Protein AF-F1Z811-F1 (afdb_monomer_lite)

Radius of gyration: 31.09 Å; chains: 1; bounding box: 56×54×74 Å

Organism: NCBI:txid983920

Structure (mmCIF, N/CA/C/O backbone):
data_AF-F1Z811-F1
#
_entry.id   AF-F1Z811-F1
#
loop_
_atom_site.group_PDB
_atom_site.id
_atom_site.type_symbol
_atom_site.label_atom_id
_atom_site.label_alt_id
_atom_site.label_comp_id
_atom_site.label_asym_id
_atom_site.label_entity_id
_atom_site.label_seq_id
_atom_site.pdbx_PDB_ins_code
_atom_site.Cartn_x
_atom_site.Cartn_y
_atom_site.Cartn_z
_atom_site.occupancy
_atom_site.B_iso_or_equiv
_atom_site.auth_seq_id
_atom_site.auth_comp_id
_atom_site.auth_asym_id
_atom_site.auth_atom_id
_atom_site.pdbx_PDB_model_num
ATOM 1 N N . MET A 1 1 ? -3.738 46.717 -2.482 1.00 47.19 1 MET A N 1
ATOM 2 C CA . MET A 1 1 ? -4.449 45.607 -3.168 1.00 47.19 1 MET A CA 1
ATOM 3 C C . MET A 1 1 ? -3.872 45.207 -4.532 1.00 47.19 1 MET A C 1
ATOM 5 O O . MET A 1 1 ? -4.021 44.050 -4.889 1.00 47.19 1 MET A O 1
ATOM 9 N N . ARG A 1 2 ? -3.193 46.092 -5.284 1.00 50.72 2 ARG A N 1
ATOM 10 C CA . ARG A 1 2 ? -2.574 45.753 -6.590 1.00 50.72 2 ARG A CA 1
ATOM 11 C C . ARG A 1 2 ? -1.220 45.023 -6.512 1.00 50.72 2 ARG A C 1
ATOM 13 O O . ARG A 1 2 ? -0.841 44.337 -7.446 1.00 50.72 2 ARG A O 1
ATOM 20 N N . ILE A 1 3 ? -0.497 45.159 -5.397 1.00 54.91 3 ILE A N 1
ATOM 21 C CA . ILE A 1 3 ? 0.836 44.548 -5.221 1.00 54.91 3 ILE A CA 1
ATOM 22 C C . ILE A 1 3 ? 0.719 43.063 -4.835 1.00 54.91 3 ILE A C 1
ATOM 24 O O . ILE A 1 3 ? 1.473 42.230 -5.325 1.00 54.91 3 ILE A O 1
ATOM 28 N N . ALA A 1 4 ? -0.290 42.709 -4.032 1.00 50.88 4 ALA A N 1
ATOM 29 C CA . ALA A 1 4 ? -0.555 41.324 -3.632 1.00 50.88 4 ALA A CA 1
ATOM 30 C C . ALA A 1 4 ? -0.991 40.432 -4.813 1.00 50.88 4 ALA A C 1
ATOM 32 O O . ALA A 1 4 ? -0.677 39.249 -4.842 1.00 50.88 4 ALA A O 1
ATOM 33 N N . THR A 1 5 ? -1.661 41.008 -5.817 1.00 53.38 5 THR A N 1
ATOM 34 C CA . THR A 1 5 ? -2.086 40.299 -7.035 1.00 53.38 5 THR A CA 1
ATOM 35 C C . THR A 1 5 ? -0.915 39.966 -7.964 1.00 53.38 5 THR A C 1
ATOM 37 O O . THR A 1 5 ? -0.944 38.932 -8.624 1.00 53.38 5 THR A O 1
ATOM 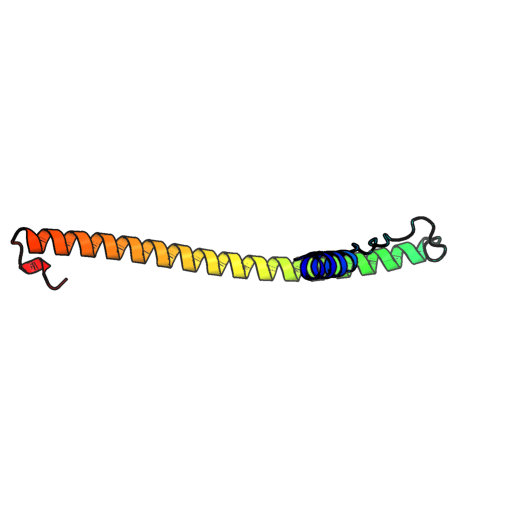40 N N . LEU A 1 6 ? 0.141 40.787 -7.978 1.00 53.56 6 LEU A N 1
ATOM 41 C CA . LEU A 1 6 ? 1.339 40.538 -8.789 1.00 53.56 6 LEU A CA 1
ATOM 42 C C . LEU A 1 6 ? 2.249 39.460 -8.178 1.00 53.56 6 LEU A C 1
ATOM 44 O O . LEU A 1 6 ? 2.859 38.691 -8.917 1.00 53.56 6 LEU A O 1
ATOM 48 N N . LEU A 1 7 ? 2.295 39.345 -6.845 1.00 53.19 7 LEU A N 1
ATOM 49 C CA . LEU A 1 7 ? 3.083 38.306 -6.170 1.00 53.19 7 LEU A CA 1
ATOM 50 C C . LEU A 1 7 ? 2.510 36.891 -6.364 1.00 53.19 7 LEU A C 1
ATOM 52 O O . LEU A 1 7 ? 3.278 35.949 -6.535 1.00 53.19 7 LEU A O 1
ATOM 56 N N . CYS A 1 8 ? 1.182 36.725 -6.405 1.00 52.91 8 CYS A N 1
ATOM 57 C CA . CYS A 1 8 ? 0.571 35.416 -6.671 1.00 52.91 8 CYS A CA 1
ATOM 58 C C . CYS A 1 8 ? 0.800 34.926 -8.112 1.00 52.91 8 CYS A C 1
ATOM 60 O O . CYS A 1 8 ? 0.926 33.723 -8.332 1.00 52.91 8 CYS A O 1
ATOM 62 N N . ALA A 1 9 ? 0.893 35.834 -9.088 1.00 54.34 9 ALA A N 1
ATOM 63 C CA . ALA A 1 9 ? 1.130 35.465 -10.484 1.00 54.34 9 ALA A CA 1
ATOM 64 C C . ALA A 1 9 ? 2.557 34.933 -10.724 1.00 54.34 9 ALA A C 1
ATOM 66 O O . ALA A 1 9 ? 2.739 34.019 -11.524 1.00 54.34 9 ALA A O 1
ATOM 67 N N . ALA A 1 10 ? 3.556 35.446 -9.996 1.00 54.78 10 ALA A N 1
ATOM 68 C CA . ALA A 1 10 ? 4.957 35.041 -10.149 1.00 54.78 10 ALA A CA 1
ATOM 69 C C . ALA A 1 10 ? 5.268 33.637 -9.591 1.00 54.78 10 ALA A C 1
ATOM 71 O O . ALA A 1 10 ? 6.213 32.991 -10.034 1.00 54.78 10 ALA A O 1
ATOM 72 N N . ILE A 1 11 ? 4.474 33.139 -8.638 1.00 56.22 11 ILE A N 1
ATOM 73 C CA . ILE A 1 11 ? 4.678 31.801 -8.055 1.00 56.22 11 ILE A CA 1
ATOM 74 C C . ILE A 1 11 ? 4.140 30.704 -8.992 1.00 56.22 11 ILE A C 1
ATOM 7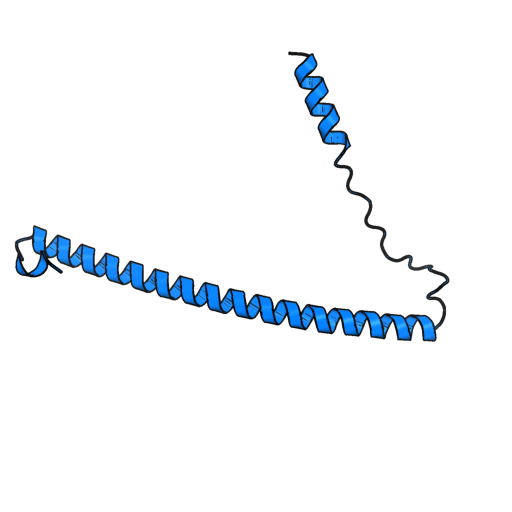6 O O . ILE A 1 11 ? 4.686 29.603 -9.029 1.00 56.22 11 ILE A O 1
ATOM 80 N N . MET A 1 12 ? 3.125 30.999 -9.814 1.00 55.09 12 MET A N 1
ATOM 81 C CA . MET A 1 12 ? 2.539 30.003 -10.723 1.00 55.09 12 MET A CA 1
ATOM 82 C C . MET A 1 12 ? 3.397 29.690 -11.959 1.00 55.09 12 MET A C 1
ATOM 84 O O . MET A 1 12 ? 3.233 28.629 -12.553 1.00 55.09 12 MET A O 1
ATOM 88 N N . THR A 1 13 ? 4.349 30.547 -12.341 1.00 55.12 13 THR A N 1
ATOM 89 C CA . THR A 1 13 ? 5.193 30.319 -13.531 1.00 55.12 13 THR A CA 1
ATOM 90 C C . THR A 1 13 ? 6.340 29.330 -13.313 1.00 55.12 13 THR A C 1
ATOM 92 O O . THR A 1 13 ? 6.972 28.923 -14.281 1.00 55.12 13 THR A O 1
ATOM 95 N N . ALA A 1 14 ? 6.619 28.917 -12.072 1.00 57.03 14 ALA A N 1
ATOM 96 C CA . ALA A 1 14 ? 7.666 27.934 -11.771 1.00 57.03 14 ALA A CA 1
ATOM 97 C C . ALA A 1 14 ? 7.176 26.473 -11.827 1.00 57.03 14 ALA A C 1
ATOM 99 O O . ALA A 1 14 ? 7.986 25.553 -11.766 1.00 57.03 14 ALA A O 1
ATOM 100 N N . ALA A 1 15 ? 5.866 26.247 -11.968 1.00 60.47 15 ALA A N 1
ATOM 101 C CA . ALA A 1 15 ? 5.262 24.918 -12.049 1.00 60.47 15 ALA A CA 1
ATOM 102 C C . ALA A 1 15 ? 5.032 24.479 -13.506 1.00 60.47 15 ALA A C 1
ATOM 104 O O . ALA A 1 15 ? 3.979 23.934 -13.836 1.00 60.47 15 ALA A O 1
ATOM 105 N N . VAL A 1 16 ? 5.990 24.743 -14.403 1.00 63.41 16 VAL A N 1
ATOM 106 C CA . VAL A 1 16 ? 5.927 24.169 -15.752 1.00 63.41 16 VAL A CA 1
ATOM 107 C C . VAL A 1 16 ? 6.274 22.684 -15.620 1.00 63.41 16 VAL A C 1
ATOM 109 O O . VAL A 1 16 ? 7.378 22.378 -15.163 1.00 63.41 16 VAL A O 1
ATOM 112 N N . PRO A 1 17 ? 5.375 21.749 -15.977 1.00 62.34 17 PRO A N 1
ATOM 113 C CA . PRO A 1 17 ? 5.743 20.346 -16.049 1.00 62.34 17 PRO A CA 1
ATOM 114 C C . PRO A 1 17 ? 6.887 20.225 -17.055 1.00 62.34 17 PRO A C 1
ATOM 116 O O . PRO A 1 17 ? 6.735 20.564 -18.230 1.00 62.34 17 PRO A O 1
ATOM 119 N N . THR A 1 18 ? 8.057 19.789 -16.590 1.00 63.91 18 THR A N 1
ATOM 120 C CA . THR A 1 18 ? 9.127 19.390 -17.495 1.00 63.91 18 THR A CA 1
ATOM 121 C C . THR A 1 18 ? 8.574 18.275 -18.371 1.00 63.91 18 THR A C 1
ATOM 123 O O . THR A 1 18 ? 7.969 17.319 -17.881 1.00 63.91 18 THR A O 1
ATOM 126 N N . ILE A 1 19 ? 8.712 18.425 -19.686 1.00 63.03 19 ILE A N 1
ATOM 127 C CA . ILE A 1 19 ? 8.333 17.376 -20.628 1.00 63.03 19 ILE A CA 1
ATOM 128 C C . ILE A 1 19 ? 9.181 16.159 -20.256 1.00 63.03 19 ILE A C 1
ATOM 130 O O . ILE A 1 19 ? 10.407 16.208 -20.355 1.00 63.03 19 ILE A O 1
ATOM 134 N N . ALA A 1 20 ? 8.540 15.094 -19.776 1.00 64.38 20 ALA A N 1
ATOM 135 C CA . ALA A 1 20 ? 9.202 13.815 -19.596 1.00 64.38 20 ALA A CA 1
ATOM 136 C C . ALA A 1 20 ? 9.683 13.370 -20.980 1.00 64.38 20 ALA A C 1
ATOM 138 O O . ALA A 1 20 ? 8.872 13.055 -21.852 1.00 64.38 20 ALA A O 1
ATOM 139 N N . MET A 1 21 ? 10.992 13.437 -21.216 1.00 63.16 21 MET A N 1
ATOM 140 C CA . MET A 1 21 ? 11.573 12.936 -22.453 1.00 63.16 21 MET A CA 1
ATOM 141 C C . MET A 1 21 ? 11.414 11.418 -22.447 1.00 63.16 21 MET A C 1
ATOM 143 O O . MET A 1 21 ? 12.003 10.737 -21.612 1.00 63.16 21 MET A O 1
ATOM 147 N N . ALA A 1 22 ? 10.560 10.908 -23.332 1.00 70.69 22 ALA A N 1
ATOM 148 C CA . ALA A 1 22 ? 10.495 9.483 -23.616 1.00 70.69 22 ALA A CA 1
ATOM 149 C C . ALA A 1 22 ? 11.771 9.045 -24.351 1.00 70.69 22 ALA A C 1
ATOM 151 O O . ALA A 1 22 ? 12.413 9.867 -25.012 1.00 70.69 22 ALA A O 1
ATOM 152 N N . ASP A 1 23 ? 12.112 7.758 -24.253 1.00 73.50 23 ASP A N 1
ATOM 153 C CA . ASP A 1 23 ? 13.225 7.181 -25.006 1.00 73.50 23 ASP A CA 1
ATOM 154 C C . ASP A 1 23 ? 13.031 7.432 -26.507 1.00 73.50 23 ASP A C 1
ATOM 156 O O . ASP A 1 23 ? 11.952 7.192 -27.058 1.00 73.50 23 ASP A O 1
ATOM 160 N N . ASP A 1 24 ? 14.07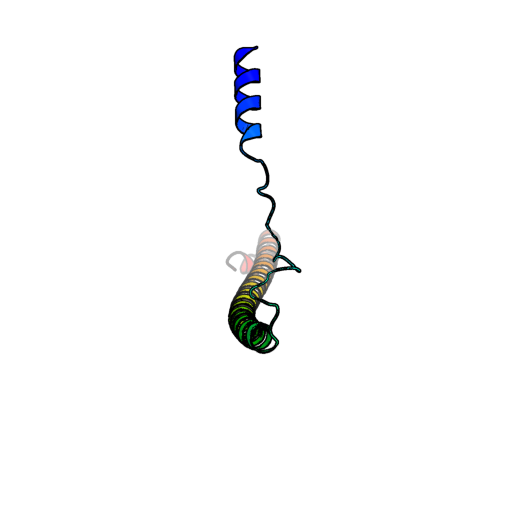5 7.940 -27.164 1.00 81.00 24 ASP A N 1
ATOM 161 C CA . ASP A 1 24 ? 14.035 8.267 -28.586 1.00 81.00 24 ASP A CA 1
ATOM 162 C C . ASP A 1 24 ? 13.883 6.975 -29.413 1.00 81.00 24 ASP A C 1
ATOM 164 O O . ASP A 1 24 ? 14.798 6.143 -29.434 1.00 81.00 24 ASP A O 1
ATOM 168 N N . PRO A 1 25 ? 12.771 6.784 -30.151 1.00 79.38 25 PRO A N 1
ATOM 169 C CA . PRO A 1 25 ? 12.596 5.616 -31.010 1.00 79.38 25 PRO A CA 1
ATOM 170 C C . PRO A 1 25 ? 13.618 5.558 -32.159 1.00 79.38 25 PRO A C 1
ATOM 172 O O . PRO A 1 25 ? 13.682 4.558 -32.880 1.00 79.38 25 PRO A O 1
ATOM 175 N N . HIS A 1 26 ? 14.388 6.624 -32.386 1.00 83.38 26 HIS A N 1
ATOM 176 C CA . HIS A 1 26 ? 15.430 6.729 -33.404 1.00 83.38 26 HIS A CA 1
ATOM 177 C C . HIS A 1 26 ? 16.848 6.785 -32.820 1.00 83.38 26 HIS A C 1
ATOM 179 O O . HIS A 1 26 ? 17.791 7.063 -33.568 1.00 83.38 26 HIS A O 1
ATOM 185 N N . ASP A 1 27 ? 17.025 6.426 -31.540 1.00 85.75 27 ASP A N 1
ATOM 186 C CA . ASP A 1 27 ? 18.332 6.409 -30.883 1.00 85.75 27 ASP A CA 1
ATOM 187 C C . ASP A 1 27 ? 19.350 5.554 -31.678 1.00 85.75 27 ASP A C 1
ATOM 189 O O . ASP A 1 27 ? 19.195 4.326 -31.815 1.00 85.75 27 ASP A O 1
ATOM 193 N N . PRO A 1 28 ? 20.432 6.167 -32.205 1.00 88.81 28 PRO A N 1
ATOM 194 C CA . PRO A 1 28 ? 21.437 5.448 -32.972 1.00 88.81 28 PRO A CA 1
ATOM 195 C C . PRO A 1 28 ? 22.163 4.368 -32.157 1.00 88.81 28 PRO A C 1
ATOM 197 O O . PRO A 1 28 ? 22.652 3.396 -32.743 1.00 88.81 28 PRO A O 1
ATOM 200 N N . THR A 1 29 ? 22.201 4.483 -30.827 1.00 88.75 29 THR A N 1
ATOM 201 C CA . THR A 1 29 ? 22.832 3.505 -29.931 1.00 88.75 29 THR A CA 1
ATOM 202 C C . THR A 1 29 ? 22.053 2.181 -29.868 1.00 88.75 29 THR A C 1
ATOM 204 O O . THR A 1 29 ? 22.652 1.119 -29.664 1.00 88.75 29 THR A O 1
ATOM 207 N N . MET A 1 30 ? 20.748 2.202 -30.170 1.00 90.06 30 MET A N 1
ATOM 208 C CA . MET A 1 30 ? 19.843 1.044 -30.113 1.00 90.06 30 MET A CA 1
ATOM 209 C C . MET A 1 30 ? 19.625 0.344 -31.466 1.00 90.06 30 MET A C 1
ATOM 211 O O . MET A 1 30 ? 18.819 -0.586 -31.578 1.00 90.06 30 MET A O 1
ATOM 215 N N . ARG A 1 31 ? 20.372 0.712 -32.518 1.00 87.44 31 ARG A N 1
ATOM 216 C CA . ARG A 1 31 ? 20.187 0.155 -33.878 1.00 87.44 31 ARG A CA 1
ATOM 217 C C . ARG A 1 31 ? 20.617 -1.308 -34.020 1.00 87.44 31 ARG A C 1
ATOM 219 O O . ARG A 1 31 ? 20.071 -2.020 -34.865 1.00 87.44 31 ARG A O 1
ATOM 226 N N . SER A 1 32 ? 21.526 -1.800 -33.174 1.00 92.75 32 SER A N 1
ATOM 227 C CA . SER A 1 32 ? 22.003 -3.191 -33.234 1.00 92.75 32 SER A CA 1
ATOM 228 C C . SER A 1 32 ? 21.155 -4.159 -32.399 1.00 92.75 32 SER A C 1
ATOM 230 O O . SER A 1 32 ? 20.692 -3.827 -31.308 1.00 92.75 32 SER A O 1
ATOM 232 N N . ALA A 1 33 ? 21.015 -5.404 -32.866 1.00 94.44 33 ALA A N 1
ATOM 233 C CA . ALA A 1 33 ? 20.328 -6.458 -32.110 1.00 94.44 33 ALA A CA 1
ATOM 234 C C . ALA A 1 33 ? 20.997 -6.733 -30.750 1.00 94.44 33 ALA A C 1
ATOM 236 O O . ALA A 1 33 ? 20.318 -6.948 -29.750 1.00 94.44 33 ALA A O 1
ATOM 237 N N . ARG A 1 34 ? 22.334 -6.658 -30.688 1.00 95.75 34 ARG A N 1
ATOM 238 C CA . ARG A 1 34 ? 23.103 -6.828 -29.446 1.00 95.75 34 ARG A CA 1
ATOM 239 C C . ARG A 1 34 ? 22.824 -5.717 -28.429 1.00 95.75 34 ARG A C 1
ATOM 241 O O . ARG A 1 34 ? 22.767 -6.010 -27.238 1.00 95.75 34 ARG A O 1
ATOM 248 N N . ALA A 1 35 ? 22.683 -4.464 -28.870 1.00 93.56 35 ALA A N 1
ATOM 249 C CA . ALA A 1 35 ? 22.328 -3.356 -27.981 1.00 93.56 35 ALA A CA 1
ATOM 250 C C . ALA A 1 35 ? 20.951 -3.593 -27.351 1.00 93.56 35 ALA A C 1
ATOM 252 O O . ALA A 1 35 ? 20.858 -3.649 -26.127 1.00 93.56 35 ALA A O 1
ATOM 253 N N . ARG A 1 36 ? 19.941 -3.894 -28.178 1.00 92.62 36 ARG A N 1
ATOM 254 C CA . ARG A 1 36 ? 18.577 -4.191 -27.713 1.00 92.62 36 ARG A CA 1
ATOM 255 C C . ARG A 1 36 ? 18.503 -5.406 -26.787 1.00 92.62 36 ARG A C 1
ATOM 257 O O . ARG A 1 36 ? 17.778 -5.376 -25.805 1.00 92.62 36 ARG A O 1
ATOM 264 N N . ALA A 1 37 ? 19.273 -6.463 -27.050 1.00 96.19 37 ALA A N 1
ATOM 265 C CA . ALA A 1 37 ? 19.301 -7.640 -26.179 1.00 96.19 37 ALA A CA 1
ATOM 266 C C . ALA A 1 37 ? 19.889 -7.335 -24.788 1.00 96.19 37 ALA A C 1
ATOM 268 O O . ALA A 1 37 ? 19.378 -7.823 -23.781 1.00 96.19 37 ALA A O 1
ATOM 269 N N . ARG A 1 38 ? 20.950 -6.516 -24.716 1.00 95.31 38 ARG A N 1
ATOM 270 C CA . ARG A 1 38 ? 21.526 -6.086 -23.430 1.00 95.31 38 ARG A CA 1
ATOM 271 C C . ARG A 1 38 ? 20.561 -5.202 -22.651 1.00 95.31 38 ARG A C 1
ATOM 273 O O . ARG A 1 38 ? 20.414 -5.400 -21.449 1.00 95.31 38 ARG A O 1
ATOM 280 N N . ASP A 1 39 ? 19.922 -4.264 -23.337 1.00 94.50 39 ASP A N 1
ATOM 281 C CA . ASP A 1 39 ? 18.926 -3.374 -22.750 1.00 94.50 39 ASP A CA 1
ATOM 282 C C . ASP A 1 39 ? 17.716 -4.153 -22.213 1.00 94.50 39 ASP A C 1
ATOM 284 O O . ASP A 1 39 ? 17.372 -4.036 -21.039 1.00 94.50 39 ASP A O 1
ATOM 288 N N . HIS A 1 40 ? 17.179 -5.084 -23.008 1.00 95.06 40 HIS A N 1
ATOM 289 C CA . HIS A 1 40 ? 16.106 -5.981 -22.582 1.00 95.06 40 HIS A CA 1
ATOM 290 C C . HIS A 1 40 ? 16.454 -6.737 -21.292 1.00 95.06 40 HIS A C 1
ATOM 292 O O . HIS A 1 40 ? 15.630 -6.829 -20.385 1.00 95.06 40 HIS A O 1
ATOM 298 N N . GLU A 1 41 ? 17.678 -7.255 -21.172 1.00 97.81 41 GLU A N 1
ATOM 299 C CA . GLU A 1 41 ? 18.116 -7.952 -19.959 1.00 97.81 41 GLU A CA 1
ATOM 300 C C . GLU A 1 41 ? 18.297 -7.001 -18.762 1.00 97.81 41 GLU A C 1
ATOM 302 O O . GLU A 1 41 ? 18.064 -7.379 -17.612 1.00 97.81 41 GLU A O 1
ATOM 307 N N . ILE A 1 42 ? 18.698 -5.747 -18.987 1.00 96.56 42 ILE A N 1
ATOM 308 C CA . ILE A 1 42 ? 18.724 -4.720 -17.935 1.00 96.56 42 ILE A CA 1
ATOM 309 C C . ILE A 1 42 ? 17.298 -4.434 -17.457 1.00 96.56 42 ILE A C 1
ATOM 311 O O . ILE A 1 42 ? 17.020 -4.580 -16.265 1.00 96.56 42 ILE A O 1
ATOM 315 N N . ILE A 1 43 ? 16.387 -4.118 -18.377 1.00 96.44 43 ILE A N 1
ATOM 316 C CA . ILE A 1 43 ? 14.980 -3.826 -18.086 1.00 96.44 43 ILE A CA 1
ATOM 317 C C . ILE A 1 43 ? 14.315 -5.007 -17.380 1.00 96.44 43 ILE A C 1
ATOM 319 O O . ILE A 1 43 ? 13.636 -4.825 -16.370 1.00 96.44 43 ILE A O 1
ATOM 323 N N . ARG A 1 44 ? 14.546 -6.239 -17.845 1.00 98.12 44 ARG A N 1
ATOM 324 C CA . ARG A 1 44 ? 14.020 -7.449 -17.205 1.00 98.12 44 ARG A CA 1
ATOM 325 C C . ARG A 1 44 ? 14.467 -7.551 -15.750 1.00 98.12 44 ARG A C 1
ATOM 327 O O . ARG A 1 44 ? 13.635 -7.788 -14.877 1.00 98.12 44 ARG A O 1
ATOM 334 N N . ARG A 1 45 ? 15.758 -7.351 -15.469 1.00 98.38 45 ARG A N 1
ATOM 335 C CA . ARG A 1 45 ? 16.292 -7.402 -14.097 1.00 98.38 45 ARG A CA 1
ATOM 336 C C . ARG A 1 45 ? 15.715 -6.302 -13.213 1.00 98.38 45 ARG A C 1
ATOM 338 O O . ARG A 1 45 ? 15.391 -6.576 -12.058 1.00 98.38 45 ARG A O 1
ATOM 345 N N . LEU A 1 46 ? 15.560 -5.091 -13.747 1.00 98.12 46 LEU A N 1
ATOM 346 C CA . LEU A 1 46 ? 14.931 -3.978 -13.033 1.00 98.12 46 LEU A CA 1
ATOM 347 C C . LEU A 1 46 ? 13.470 -4.295 -12.696 1.00 98.12 46 LEU A C 1
ATOM 349 O O . LEU A 1 46 ? 13.085 -4.206 -11.533 1.00 98.12 46 LEU A O 1
ATOM 353 N N . ASN A 1 47 ? 12.695 -4.771 -13.671 1.00 98.06 47 ASN A N 1
ATOM 354 C CA . ASN A 1 47 ? 11.298 -5.151 -13.471 1.00 98.06 47 ASN A CA 1
ATOM 355 C C . ASN A 1 47 ? 11.139 -6.290 -12.460 1.00 98.06 47 ASN A C 1
ATOM 357 O O . ASN A 1 47 ? 10.252 -6.240 -11.615 1.00 98.06 47 ASN A O 1
ATOM 361 N N . LEU A 1 48 ? 12.004 -7.308 -12.503 1.00 98.62 48 LEU A N 1
ATOM 362 C CA . LEU A 1 48 ? 11.967 -8.404 -11.531 1.00 98.62 48 LEU A CA 1
ATOM 363 C C . LEU A 1 48 ? 12.262 -7.915 -10.108 1.00 98.62 48 LEU A C 1
ATOM 365 O O . LEU A 1 48 ? 11.583 -8.338 -9.170 1.00 98.62 48 LEU A O 1
ATOM 369 N N . ARG A 1 49 ? 13.241 -7.016 -9.950 1.00 98.44 49 ARG A N 1
ATOM 370 C CA . ARG A 1 49 ? 13.578 -6.405 -8.658 1.00 98.44 49 ARG A CA 1
ATOM 371 C C . ARG A 1 49 ? 12.421 -5.568 -8.125 1.00 98.44 49 ARG A C 1
ATOM 373 O O . ARG A 1 49 ? 12.015 -5.772 -6.984 1.00 98.44 49 ARG A O 1
ATOM 380 N N . GLU A 1 50 ? 11.877 -4.675 -8.945 1.00 98.50 50 GLU A N 1
ATOM 381 C CA . GLU A 1 50 ? 10.785 -3.800 -8.517 1.00 98.50 50 GLU A CA 1
ATOM 382 C C . GLU A 1 50 ? 9.518 -4.603 -8.219 1.00 98.50 50 GLU A C 1
ATOM 384 O O . GLU A 1 50 ? 8.863 -4.392 -7.206 1.00 98.50 50 GLU A O 1
ATOM 389 N N . SER A 1 51 ? 9.222 -5.616 -9.034 1.00 98.62 51 SER A N 1
ATOM 390 C CA . SER A 1 51 ? 8.110 -6.531 -8.786 1.00 98.62 51 SER A CA 1
ATOM 391 C C . SER A 1 51 ? 8.253 -7.266 -7.448 1.00 98.62 51 SER A C 1
ATOM 393 O O . SER A 1 51 ? 7.263 -7.451 -6.743 1.00 98.62 51 SER A O 1
ATOM 395 N N . ALA A 1 52 ? 9.468 -7.673 -7.065 1.00 98.50 52 ALA A N 1
ATOM 396 C CA . ALA A 1 52 ? 9.711 -8.277 -5.756 1.00 98.50 52 ALA A CA 1
ATOM 397 C C . ALA A 1 52 ? 9.490 -7.277 -4.611 1.00 98.50 52 ALA A C 1
ATOM 399 O O . ALA A 1 52 ? 8.801 -7.608 -3.648 1.00 98.50 52 ALA A O 1
ATOM 400 N N . HIS A 1 53 ? 10.008 -6.057 -4.753 1.00 98.19 53 HIS A N 1
ATOM 401 C CA . HIS A 1 53 ? 9.827 -4.982 -3.780 1.00 98.19 53 HIS A CA 1
ATOM 402 C C . HIS A 1 53 ? 8.346 -4.616 -3.581 1.00 98.19 53 HIS A C 1
ATOM 404 O O . HIS A 1 53 ? 7.867 -4.555 -2.448 1.00 98.19 53 HIS A O 1
ATOM 410 N N . VAL A 1 54 ? 7.593 -4.442 -4.672 1.00 98.38 54 VAL A N 1
ATOM 411 C CA . VAL A 1 54 ? 6.154 -4.145 -4.631 1.00 98.38 54 VAL A CA 1
ATOM 412 C C . VAL A 1 54 ? 5.377 -5.280 -3.969 1.00 98.38 54 VAL A C 1
ATOM 414 O O . VAL A 1 54 ? 4.571 -5.010 -3.084 1.00 98.38 54 VAL A O 1
ATOM 417 N N . ARG A 1 55 ? 5.660 -6.547 -4.308 1.00 98.62 55 ARG A N 1
ATOM 418 C CA . ARG A 1 55 ? 5.013 -7.697 -3.647 1.00 98.62 55 ARG A CA 1
ATOM 419 C C . ARG A 1 55 ? 5.242 -7.703 -2.139 1.00 98.62 55 ARG A C 1
ATOM 421 O O . ARG A 1 55 ? 4.306 -7.941 -1.382 1.00 98.62 55 ARG A O 1
ATOM 428 N N . GLU A 1 56 ? 6.471 -7.450 -1.700 1.00 98.44 56 GLU A N 1
ATOM 429 C CA . GLU A 1 56 ? 6.801 -7.393 -0.274 1.00 98.44 56 GLU A CA 1
ATOM 430 C C . GLU A 1 56 ? 6.061 -6.244 0.424 1.00 98.44 56 GLU A C 1
ATOM 432 O O . GLU A 1 56 ? 5.453 -6.430 1.479 1.00 98.44 56 GLU A O 1
ATOM 437 N N . ARG A 1 57 ? 6.073 -5.053 -0.183 1.00 98.19 57 ARG A N 1
ATOM 438 C CA . ARG A 1 57 ? 5.363 -3.878 0.327 1.00 98.19 57 ARG A CA 1
ATOM 439 C C . ARG A 1 57 ? 3.865 -4.141 0.457 1.00 98.19 57 ARG A C 1
ATOM 441 O O . ARG A 1 57 ? 3.290 -3.847 1.503 1.00 98.19 57 ARG A O 1
ATOM 448 N N . ASP A 1 58 ? 3.251 -4.700 -0.577 1.00 98.56 58 ASP A N 1
ATOM 449 C CA . ASP A 1 58 ? 1.813 -4.946 -0.612 1.00 98.56 58 ASP A CA 1
ATOM 450 C C . ASP A 1 58 ? 1.413 -6.022 0.409 1.00 98.56 58 ASP A C 1
ATOM 452 O O . ASP A 1 58 ? 0.405 -5.863 1.095 1.00 98.56 58 ASP A O 1
ATOM 456 N N . ALA A 1 59 ? 2.245 -7.052 0.616 1.00 98.44 59 ALA A N 1
ATOM 457 C CA . ALA A 1 59 ? 2.039 -8.035 1.681 1.00 98.44 59 ALA A CA 1
ATOM 458 C C . ALA A 1 59 ? 2.069 -7.396 3.082 1.00 98.44 59 ALA A C 1
ATOM 460 O O . ALA A 1 59 ? 1.233 -7.717 3.929 1.00 98.44 59 ALA A O 1
ATOM 461 N N . ARG A 1 60 ? 2.989 -6.450 3.330 1.00 98.19 60 ARG A N 1
ATOM 462 C CA . ARG A 1 60 ? 3.027 -5.699 4.599 1.00 98.19 60 ARG A CA 1
ATOM 463 C C . ARG A 1 60 ? 1.776 -4.847 4.798 1.00 98.19 60 ARG A C 1
ATOM 465 O O . ARG A 1 60 ? 1.225 -4.835 5.898 1.00 98.19 60 ARG A O 1
ATOM 472 N N . TYR A 1 61 ? 1.314 -4.155 3.757 1.00 97.94 61 TYR A N 1
ATOM 473 C CA . TYR A 1 61 ? 0.094 -3.351 3.845 1.00 97.94 61 TYR A CA 1
ATOM 474 C C . TYR A 1 61 ? -1.155 -4.202 4.049 1.00 97.94 61 TYR A C 1
ATOM 476 O O . TYR A 1 61 ? -1.999 -3.829 4.861 1.00 97.94 61 TYR A O 1
ATOM 484 N N . ALA A 1 62 ? -1.252 -5.357 3.387 1.00 98.25 62 ALA A N 1
ATOM 485 C CA . ALA A 1 62 ? -2.334 -6.307 3.621 1.00 98.25 62 ALA A CA 1
ATOM 486 C C . ALA A 1 62 ? -2.360 -6.762 5.090 1.00 98.25 62 ALA A C 1
ATOM 488 O O . ALA A 1 62 ? -3.380 -6.624 5.758 1.00 98.25 62 ALA A O 1
ATOM 489 N N . ALA A 1 63 ? -1.214 -7.180 5.639 1.00 97.88 63 ALA A N 1
ATOM 490 C CA . ALA A 1 63 ? -1.123 -7.618 7.032 1.00 97.88 63 ALA A CA 1
ATOM 491 C C . ALA A 1 63 ? -1.484 -6.506 8.039 1.00 97.88 63 ALA A C 1
ATOM 493 O O . ALA A 1 63 ? -2.158 -6.762 9.041 1.00 97.88 63 ALA A O 1
ATOM 494 N N . GLN A 1 64 ? -1.055 -5.266 7.778 1.00 97.56 64 GLN A N 1
ATOM 495 C CA . GLN A 1 64 ? -1.402 -4.104 8.603 1.00 97.56 64 GLN A CA 1
ATOM 496 C C . GLN A 1 64 ? -2.899 -3.785 8.535 1.00 97.56 64 GLN A C 1
ATOM 498 O O . GLN A 1 64 ? -3.509 -3.509 9.569 1.00 97.56 64 GLN A O 1
ATOM 503 N N . ASN A 1 65 ? -3.488 -3.834 7.339 1.00 97.94 65 ASN A N 1
ATOM 504 C CA . ASN A 1 65 ? -4.917 -3.621 7.144 1.00 97.94 65 ASN A CA 1
ATOM 505 C C . ASN A 1 65 ? -5.725 -4.683 7.898 1.00 97.94 65 ASN A C 1
ATOM 507 O O . ASN A 1 65 ? -6.574 -4.336 8.714 1.00 97.94 65 ASN A O 1
ATOM 511 N N . ASP A 1 66 ? -5.375 -5.960 7.745 1.00 98.12 66 ASP A N 1
ATOM 512 C CA . ASP A 1 66 ? -6.040 -7.055 8.449 1.00 98.12 66 ASP A CA 1
ATOM 513 C C . ASP A 1 66 ? -5.965 -6.893 9.976 1.00 98.12 66 ASP A C 1
ATOM 515 O O . ASP A 1 66 ? -6.939 -7.140 10.690 1.00 98.12 66 ASP A O 1
ATOM 519 N N . ALA A 1 67 ? -4.814 -6.460 10.502 1.00 97.88 67 ALA A N 1
ATOM 520 C CA . ALA A 1 67 ? -4.655 -6.176 11.926 1.00 97.88 67 ALA A CA 1
ATOM 521 C C . ALA A 1 67 ? -5.540 -5.007 12.387 1.00 97.88 67 ALA A C 1
ATOM 523 O O . ALA A 1 67 ? -6.171 -5.093 13.443 1.00 97.88 67 ALA A O 1
ATOM 524 N N . TYR A 1 68 ? -5.623 -3.941 11.588 1.00 97.69 68 TYR A N 1
ATOM 525 C CA . TYR A 1 68 ? -6.505 -2.809 11.854 1.00 97.69 68 TYR A CA 1
ATOM 526 C C . TYR A 1 68 ? -7.979 -3.228 11.845 1.00 97.69 68 TYR A C 1
ATOM 528 O O . TYR A 1 68 ? -8.695 -2.922 12.796 1.00 97.69 68 TYR A O 1
ATOM 536 N N . VAL A 1 69 ? -8.422 -3.979 10.833 1.00 98.50 69 VAL A N 1
ATOM 537 C CA . VAL A 1 69 ? -9.803 -4.471 10.724 1.00 98.50 69 VAL A CA 1
ATOM 538 C C . VAL A 1 69 ? -10.174 -5.329 11.933 1.00 98.50 69 VAL A C 1
ATOM 540 O O . VAL A 1 69 ? -11.214 -5.089 12.544 1.00 98.50 69 VAL A O 1
ATOM 543 N N . ARG A 1 70 ? -9.310 -6.267 12.345 1.00 98.25 70 ARG A N 1
ATOM 544 C CA . ARG A 1 70 ? -9.553 -7.081 13.550 1.00 98.25 70 ARG A CA 1
ATOM 545 C C . ARG A 1 70 ? -9.653 -6.232 14.817 1.00 98.25 70 ARG A C 1
ATOM 547 O O . ARG A 1 70 ? -10.571 -6.420 15.607 1.00 98.25 70 ARG A O 1
ATOM 554 N N . SER A 1 71 ? -8.736 -5.281 14.999 1.00 98.31 71 SER A N 1
ATOM 555 C CA . SER A 1 71 ? -8.754 -4.364 16.147 1.00 98.31 71 SER A CA 1
ATOM 556 C C . SER A 1 71 ? -10.040 -3.531 16.190 1.00 98.31 71 SER A C 1
ATOM 558 O O . SER A 1 71 ? -10.676 -3.402 17.235 1.00 98.31 71 SER A O 1
ATOM 560 N N . ARG A 1 72 ? -10.482 -3.030 15.031 1.00 98.44 72 ARG A N 1
ATOM 561 C CA . ARG A 1 72 ? -11.740 -2.290 14.885 1.00 98.44 72 ARG A CA 1
ATOM 562 C C . ARG A 1 72 ? -12.960 -3.131 15.240 1.00 98.44 72 ARG A C 1
ATOM 564 O O . ARG A 1 72 ? -13.800 -2.659 15.999 1.00 98.44 72 ARG A O 1
ATOM 571 N N . GLN A 1 73 ? -13.034 -4.362 14.742 1.00 98.50 73 GLN A N 1
ATOM 572 C CA . GLN A 1 73 ? -14.128 -5.284 15.055 1.00 98.50 73 GLN A CA 1
ATOM 573 C C . GLN A 1 73 ? -14.192 -5.606 16.551 1.00 98.50 73 GLN A C 1
ATOM 575 O O . GLN A 1 73 ? -15.274 -5.575 17.135 1.00 98.50 73 GLN A O 1
ATOM 580 N N . GLN A 1 74 ? -13.040 -5.857 17.182 1.00 98.38 74 GLN A N 1
ATOM 581 C CA . GLN A 1 74 ? -12.964 -6.107 18.622 1.00 98.38 74 GLN A CA 1
ATOM 582 C C . GLN A 1 74 ? -13.450 -4.893 19.420 1.00 98.38 74 GLN A C 1
ATOM 584 O O . GLN A 1 74 ? -14.327 -5.022 20.268 1.00 98.38 74 GLN A O 1
ATO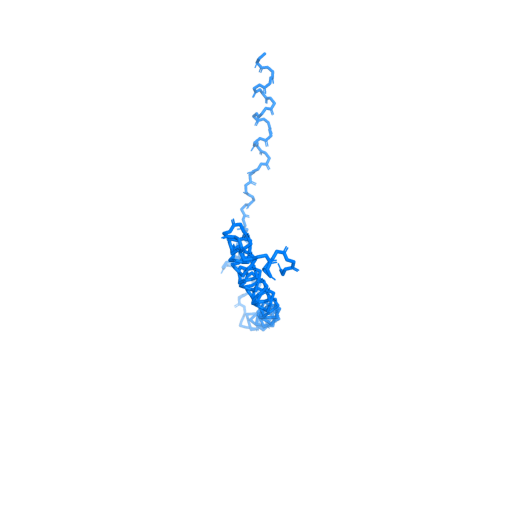M 589 N N . TYR A 1 75 ? -12.955 -3.700 19.086 1.00 97.81 75 TYR A N 1
ATOM 590 C CA . TYR A 1 75 ? -13.392 -2.460 19.721 1.00 97.81 75 TYR A CA 1
ATOM 591 C C . TYR A 1 75 ? -14.907 -2.242 19.590 1.00 97.81 75 TYR A C 1
ATOM 593 O O . TYR A 1 75 ? -15.575 -1.878 20.554 1.00 97.81 75 TYR A O 1
ATOM 601 N N . GLU A 1 76 ? -15.475 -2.475 18.407 1.00 98.44 76 GLU A N 1
ATOM 602 C CA . GLU A 1 76 ? -16.914 -2.325 18.174 1.00 98.44 76 GLU A CA 1
ATOM 603 C C . GLU A 1 76 ? -17.736 -3.333 18.984 1.00 98.44 76 GLU A C 1
ATOM 605 O O . GLU A 1 76 ? -18.770 -2.962 19.551 1.00 98.44 76 GLU A O 1
ATOM 610 N N . HIS A 1 77 ? -17.254 -4.573 19.098 1.00 98.25 77 HIS A N 1
ATOM 611 C CA . HIS A 1 77 ? -17.850 -5.601 19.946 1.00 98.25 77 HIS A CA 1
ATOM 612 C C . HIS A 1 77 ? -17.821 -5.205 21.429 1.00 98.25 77 HIS A C 1
ATOM 614 O O . HIS A 1 77 ? -18.860 -5.227 22.093 1.00 98.25 77 HIS A O 1
ATOM 620 N N . ASP A 1 78 ? -16.667 -4.768 21.930 1.00 97.81 78 ASP A N 1
ATOM 621 C CA . ASP A 1 78 ? -16.489 -4.365 23.326 1.00 97.81 78 ASP A CA 1
ATOM 622 C C . ASP A 1 78 ? -17.354 -3.151 23.669 1.00 97.81 78 ASP A C 1
ATOM 624 O O . ASP A 1 78 ? -18.047 -3.136 24.685 1.00 97.81 78 ASP A O 1
ATOM 628 N N . MET A 1 79 ? -17.427 -2.167 22.769 1.00 97.81 79 MET A N 1
ATOM 629 C CA . MET A 1 79 ? -18.313 -1.016 22.934 1.00 97.81 79 MET A CA 1
ATOM 630 C C . MET A 1 79 ? -19.793 -1.408 22.923 1.00 97.81 79 MET A C 1
ATOM 632 O O . MET A 1 79 ? -20.593 -0.796 23.632 1.00 97.81 79 MET A O 1
ATOM 636 N N . ALA A 1 80 ? -20.196 -2.400 22.124 1.00 97.69 80 ALA A N 1
ATOM 637 C CA . ALA A 1 80 ? -21.563 -2.913 22.151 1.00 97.69 80 ALA A CA 1
ATOM 638 C C . ALA A 1 80 ? -21.872 -3.630 23.476 1.00 97.69 80 ALA A C 1
ATOM 640 O O . ALA A 1 80 ? -22.944 -3.421 24.045 1.00 97.69 80 ALA A O 1
ATOM 641 N N . ASN A 1 81 ? -20.932 -4.425 23.994 1.00 96.50 81 ASN A N 1
ATOM 642 C CA . ASN A 1 81 ? -21.051 -5.075 25.301 1.00 96.50 81 ASN A CA 1
ATOM 643 C C . ASN A 1 81 ? -21.173 -4.049 26.427 1.00 96.50 81 ASN A C 1
ATOM 645 O O . ASN A 1 81 ? -22.127 -4.109 27.201 1.00 96.50 81 ASN A O 1
ATOM 649 N N . TRP A 1 82 ? -20.281 -3.061 26.447 1.00 95.88 82 TRP A N 1
ATOM 650 C CA . TRP A 1 82 ? -20.294 -1.983 27.427 1.00 95.88 82 TRP A CA 1
ATOM 651 C C . TRP A 1 82 ? -21.614 -1.203 27.402 1.00 95.88 82 TRP A C 1
ATOM 653 O O . TRP A 1 82 ? -22.244 -1.017 28.440 1.00 95.88 82 TRP A O 1
ATOM 663 N N . ARG A 1 83 ? -22.116 -0.822 26.216 1.00 96.69 83 ARG A N 1
ATOM 664 C CA . ARG A 1 83 ? -23.420 -0.138 26.098 1.00 96.69 83 ARG A CA 1
ATOM 665 C C . ARG A 1 83 ? -24.569 -0.977 26.661 1.00 96.69 83 ARG A C 1
ATOM 667 O O . ARG A 1 83 ? -25.468 -0.420 27.288 1.00 96.69 83 ARG A O 1
ATOM 674 N N . ARG A 1 84 ? -24.548 -2.299 26.453 1.00 96.12 84 ARG A N 1
ATOM 675 C CA . A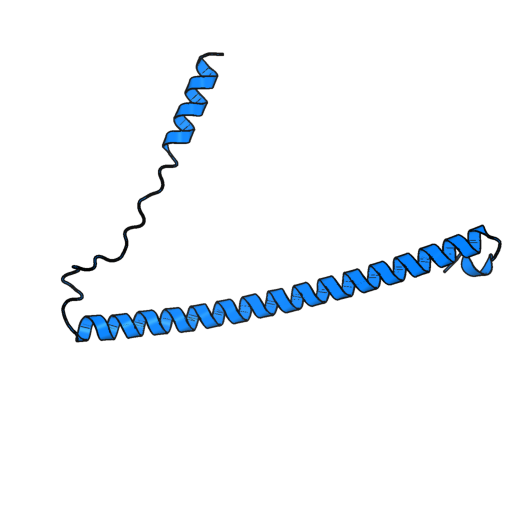RG A 1 84 ? -25.548 -3.211 27.032 1.00 96.12 84 ARG A CA 1
ATOM 676 C C . ARG A 1 84 ? -25.452 -3.264 28.556 1.00 96.12 84 ARG A C 1
ATOM 678 O O . ARG A 1 84 ? -26.483 -3.135 29.207 1.00 96.12 84 ARG A O 1
ATOM 685 N N . ALA A 1 85 ? -24.247 -3.395 29.112 1.00 96.44 85 ALA A N 1
ATOM 686 C CA . ALA A 1 85 ? -24.027 -3.419 30.560 1.00 96.44 85 ALA A CA 1
ATOM 687 C C . ALA A 1 85 ? -24.474 -2.109 31.228 1.00 96.44 85 ALA A C 1
ATOM 689 O O . ALA A 1 85 ? -25.232 -2.129 32.197 1.00 96.44 85 ALA A O 1
ATOM 690 N N . VAL A 1 86 ? -24.108 -0.966 30.641 1.00 96.12 86 VAL A N 1
ATOM 691 C CA . VAL A 1 86 ? -24.549 0.358 31.101 1.00 96.12 86 VAL A CA 1
ATOM 692 C C . VAL A 1 86 ? -26.071 0.479 31.062 1.00 96.12 86 VAL A C 1
ATOM 694 O O . VAL A 1 86 ? -26.666 0.934 32.036 1.00 96.12 86 VAL A O 1
ATOM 697 N N . SER A 1 87 ? -26.721 0.043 29.978 1.00 96.88 87 SER A N 1
ATOM 698 C CA . SER A 1 87 ? -28.185 0.0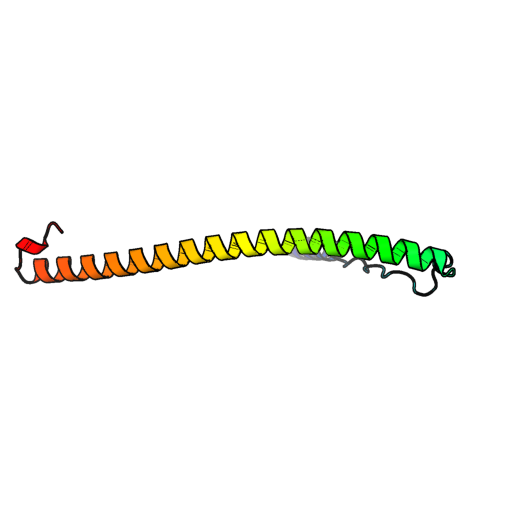69 29.887 1.00 96.88 87 SER A CA 1
ATOM 699 C C . SER A 1 87 ? -28.850 -0.819 30.945 1.00 96.88 87 SER A C 1
ATOM 701 O O . SER A 1 87 ? -29.849 -0.406 31.528 1.00 96.88 87 SER A O 1
ATOM 703 N N . ALA A 1 88 ? -28.312 -2.014 31.209 1.00 96.88 88 ALA A N 1
ATOM 704 C CA . ALA A 1 88 ? -28.829 -2.923 32.234 1.00 96.88 88 ALA A CA 1
ATOM 705 C C . ALA A 1 88 ? -28.695 -2.312 33.640 1.00 96.88 88 ALA A C 1
ATOM 707 O O . ALA A 1 88 ? -29.680 -2.233 34.378 1.00 96.88 88 ALA A O 1
ATOM 708 N N . CYS A 1 89 ? -27.518 -1.763 33.950 1.00 96.56 89 CYS A N 1
ATOM 709 C CA . CYS A 1 89 ? -27.252 -1.016 35.178 1.00 96.56 89 CYS A CA 1
ATOM 710 C C . CYS A 1 89 ? -28.253 0.134 35.376 1.00 96.56 89 CYS A C 1
ATOM 712 O O . CYS A 1 89 ? -28.876 0.252 36.431 1.00 96.56 89 CYS A O 1
ATOM 714 N N . GLN A 1 90 ? -28.474 0.947 34.337 1.00 95.94 90 GLN A N 1
ATOM 715 C CA . GLN A 1 90 ? -29.430 2.060 34.375 1.00 95.94 90 GLN A CA 1
ATOM 716 C C . GLN A 1 90 ? -30.884 1.600 34.549 1.00 95.94 90 GLN A C 1
ATOM 718 O O . GLN A 1 90 ? -31.691 2.343 35.101 1.00 95.94 90 GLN A O 1
ATOM 723 N N . SER A 1 91 ? -31.219 0.380 34.119 1.00 97.31 91 SER A N 1
ATOM 724 C CA . SER A 1 91 ? -32.541 -0.225 34.326 1.00 97.31 91 SER A CA 1
ATOM 725 C C . SER A 1 91 ? -32.732 -0.880 35.703 1.00 97.31 91 SER A C 1
ATOM 727 O O . SER A 1 91 ? -33.807 -1.407 35.977 1.00 97.31 91 SER A O 1
ATOM 729 N N . GLY A 1 92 ? -31.720 -0.823 36.579 1.00 95.88 92 GLY A N 1
ATOM 730 C CA . GLY A 1 92 ? -31.779 -1.334 37.952 1.00 95.88 92 GLY A CA 1
ATOM 731 C C . GLY A 1 92 ? -31.113 -2.695 38.163 1.00 95.88 92 GLY A C 1
ATOM 732 O O . GLY A 1 92 ? -31.093 -3.185 39.292 1.00 95.88 92 GLY A O 1
ATOM 733 N N . ASP A 1 93 ? -30.522 -3.297 37.125 1.00 94.94 93 ASP A N 1
ATOM 734 C CA . ASP A 1 93 ? -29.644 -4.459 37.291 1.00 94.94 93 ASP A CA 1
ATOM 735 C C . ASP A 1 93 ? -28.250 -4.003 37.738 1.00 94.94 93 ASP A C 1
ATOM 737 O O . ASP A 1 93 ? -27.301 -3.902 36.957 1.00 94.94 93 ASP A O 1
ATOM 741 N N . TYR A 1 94 ? -28.124 -3.705 39.031 1.00 91.50 94 TYR A N 1
ATOM 742 C CA . TYR A 1 94 ? -26.877 -3.202 39.604 1.00 91.50 94 TYR A CA 1
ATOM 743 C C . TYR A 1 94 ? -25.704 -4.188 39.506 1.00 91.50 94 TYR A C 1
ATOM 745 O O . TYR A 1 94 ? -24.553 -3.763 39.623 1.00 91.50 94 TYR A O 1
ATOM 753 N N . SER A 1 95 ? -25.960 -5.476 39.236 1.00 91.31 95 SER A N 1
ATOM 754 C CA . SER A 1 95 ? -24.896 -6.456 38.984 1.00 91.31 95 SER A CA 1
ATOM 755 C C . SER A 1 95 ? -24.092 -6.138 37.714 1.00 91.31 95 SER A C 1
ATOM 757 O O . SER A 1 95 ? -22.935 -6.541 37.597 1.00 91.31 95 SER A O 1
ATOM 759 N N . ALA A 1 96 ? -24.663 -5.348 36.797 1.00 91.25 96 ALA A N 1
ATOM 760 C CA . ALA A 1 96 ? -24.028 -4.925 35.556 1.00 91.25 96 ALA A CA 1
ATOM 761 C C . ALA A 1 96 ? -23.205 -3.621 35.660 1.00 91.25 96 ALA A C 1
ATOM 763 O O . ALA A 1 96 ? -22.485 -3.297 34.720 1.00 91.25 96 ALA A O 1
ATOM 764 N N . CYS A 1 97 ? -23.277 -2.863 36.764 1.00 86.19 97 CYS A N 1
ATOM 765 C CA . CYS A 1 97 ? -22.702 -1.507 36.859 1.00 86.19 97 CYS A CA 1
ATOM 766 C C . CYS A 1 97 ? -21.163 -1.431 36.929 1.00 86.19 97 CYS A C 1
ATOM 768 O O . CYS A 1 97 ? -20.611 -0.336 36.830 1.00 86.19 97 CYS A O 1
ATOM 770 N N . GLY A 1 98 ? -20.477 -2.557 37.140 1.00 77.94 98 GLY A N 1
ATOM 771 C CA . GLY A 1 98 ? -19.013 -2.637 37.247 1.00 77.94 98 GLY A CA 1
ATOM 772 C C . GLY A 1 98 ? -18.346 -3.498 36.173 1.00 77.94 98 GLY A C 1
ATOM 773 O O . GLY A 1 98 ? -17.172 -3.826 36.332 1.00 77.94 98 GLY A O 1
ATOM 774 N N . ASN A 1 99 ? -19.102 -3.888 35.140 1.00 62.84 99 ASN A N 1
ATOM 775 C CA . ASN A 1 99 ? -18.627 -4.687 34.007 1.00 62.84 99 ASN A CA 1
ATOM 776 C C . ASN A 1 99 ? -18.253 -3.817 32.803 1.00 62.84 99 ASN A C 1
ATOM 778 O O . ASN A 1 99 ? -18.895 -2.759 32.601 1.00 62.84 99 ASN A O 1
#

Secondary structure (DSSP, 8-state):
-HHHHHHHHHHHTT-PPP------TT-GGG-SHHHHHHHHHHHHHHHHHHHHHHHHHHHHHHHHHHHHHHHHHHHHHHHHHHHHHHHHHHTT-GGGTT-

pLDDT: mean 86.33, std 16.72, range [47.19, 98.62]

Sequence (99 aa):
MRIATLLCAAIMTAAVPTIAMADDPHDPTMRSARARARDHEIIRRLNLRESAHVRERDARYAAQNDAYVRSRQQYEHDMANWRRAVSACQSGDYSACGN

Foldseek 3Di:
DVVVVVVVVVVVVVPDPDPPDDDDPPPPQCPDPVSVVVVVVVVVVVCVVVVVVVVVVVVVVVVVVVVVVVVVVVVVVVVVLLVVLVVCCVVPVVVSVPD